Protein AF-A0A9Q0TNT5-F1 (afdb_monomer_lite)

pLDDT: mean 73.21, std 15.78, range [32.88, 92.31]

Structure (mmCIF, N/CA/C/O backbone):
data_AF-A0A9Q0TNT5-F1
#
_entry.id   AF-A0A9Q0TNT5-F1
#
loop_
_atom_site.group_PDB
_atom_site.id
_atom_site.type_symbol
_atom_site.label_atom_id
_atom_site.label_alt_id
_atom_site.label_comp_id
_atom_site.label_asym_id
_atom_site.label_entity_id
_atom_site.label_seq_id
_atom_site.pdbx_PDB_ins_code
_atom_site.Cartn_x
_atom_site.Cartn_y
_atom_site.Cartn_z
_atom_site.occupancy
_atom_site.B_iso_or_equiv
_atom_site.auth_seq_id
_atom_site.auth_comp_id
_atom_site.auth_asym_id
_atom_site.auth_atom_id
_atom_site.pdbx_PDB_model_num
ATOM 1 N N . MET A 1 1 ? -20.136 -10.381 20.948 1.00 47.09 1 MET A N 1
ATOM 2 C CA . MET A 1 1 ? -18.718 -10.757 21.155 1.00 47.09 1 MET A CA 1
ATOM 3 C C . MET A 1 1 ? -18.141 -11.547 19.977 1.00 47.09 1 MET A C 1
ATOM 5 O O . MET A 1 1 ? -17.121 -11.124 19.456 1.00 47.09 1 MET A O 1
ATOM 9 N N . GLU A 1 2 ? -18.784 -12.619 19.488 1.00 51.56 2 GLU A N 1
ATOM 10 C CA . GLU A 1 2 ? -18.280 -13.377 18.315 1.00 51.56 2 GLU A CA 1
ATOM 11 C C . GLU A 1 2 ? -18.284 -12.575 16.996 1.00 51.56 2 GLU A C 1
ATOM 13 O O . GLU A 1 2 ? -17.332 -12.654 16.220 1.00 51.56 2 GLU A O 1
ATOM 18 N N . VAL A 1 3 ? -19.310 -11.747 16.756 1.00 55.59 3 VAL A N 1
ATOM 19 C CA . VAL A 1 3 ? -19.415 -10.913 15.538 1.00 55.59 3 VAL A CA 1
ATOM 20 C C . VAL A 1 3 ? -18.353 -9.798 15.513 1.00 55.59 3 VAL A C 1
ATOM 22 O O . VAL A 1 3 ? -17.745 -9.537 14.479 1.00 55.59 3 VAL A O 1
ATOM 25 N N . GLU A 1 4 ? -18.068 -9.207 16.676 1.00 58.38 4 GLU A N 1
ATOM 26 C CA . GLU A 1 4 ? -17.053 -8.160 16.885 1.00 58.38 4 GLU A CA 1
ATOM 27 C C . GLU A 1 4 ? -15.628 -8.690 16.646 1.00 58.38 4 GLU A C 1
ATOM 29 O O . GLU A 1 4 ? -14.880 -8.132 15.840 1.00 58.38 4 GLU A O 1
ATOM 34 N N . MET A 1 5 ? -15.267 -9.825 17.268 1.00 59.81 5 MET A N 1
ATOM 35 C CA . MET A 1 5 ? -13.952 -10.449 17.060 1.00 59.81 5 MET A CA 1
ATOM 36 C C . MET A 1 5 ? -13.741 -10.873 15.605 1.00 59.81 5 MET A C 1
ATOM 38 O O . MET A 1 5 ? -12.648 -10.694 15.076 1.00 59.81 5 MET A O 1
ATOM 42 N N . THR A 1 6 ? -14.780 -11.370 14.928 1.00 66.12 6 THR A N 1
ATOM 43 C CA . THR A 1 6 ? -14.692 -11.749 13.508 1.00 66.12 6 THR A CA 1
ATOM 44 C C . THR A 1 6 ? -14.349 -10.543 12.626 1.00 66.12 6 THR A C 1
ATOM 46 O O . THR A 1 6 ? -13.507 -10.652 11.733 1.00 66.12 6 THR A O 1
ATOM 49 N N . GLY A 1 7 ? -14.926 -9.369 12.908 1.00 72.00 7 GLY A N 1
ATOM 50 C CA . GLY A 1 7 ? -14.625 -8.129 12.189 1.00 72.00 7 GLY A CA 1
ATOM 51 C C . GLY A 1 7 ? -13.188 -7.639 12.393 1.00 72.00 7 GLY A C 1
ATOM 52 O O . GLY A 1 7 ? -12.518 -7.270 11.426 1.00 72.00 7 GLY A O 1
ATOM 53 N N . VAL A 1 8 ? -12.687 -7.672 13.630 1.00 73.12 8 VAL A N 1
ATOM 54 C CA . VAL A 1 8 ? -11.307 -7.267 13.958 1.00 73.12 8 VAL A CA 1
ATOM 55 C C . VAL A 1 8 ? -10.286 -8.245 13.368 1.00 73.12 8 VAL A C 1
ATOM 57 O O . VAL A 1 8 ? -9.328 -7.816 12.721 1.00 73.12 8 VAL A O 1
ATOM 60 N N . ILE A 1 9 ? -10.520 -9.555 13.502 1.00 78.50 9 ILE A N 1
ATOM 61 C CA . ILE A 1 9 ? -9.654 -10.605 12.941 1.00 78.50 9 ILE A CA 1
ATOM 62 C C . ILE A 1 9 ? -9.598 -10.493 11.415 1.00 78.50 9 ILE A C 1
ATOM 64 O O . ILE A 1 9 ? -8.518 -10.575 10.833 1.00 78.50 9 ILE A O 1
ATOM 68 N N . MET A 1 10 ? -10.732 -10.246 10.755 1.00 79.00 10 MET A N 1
ATOM 69 C CA . MET A 1 10 ? -10.775 -10.091 9.302 1.00 79.00 10 MET A CA 1
ATOM 70 C C . MET A 1 10 ? -10.047 -8.826 8.833 1.00 79.00 10 MET A C 1
ATOM 72 O O . MET A 1 10 ? -9.279 -8.892 7.874 1.00 79.00 10 MET A O 1
ATOM 76 N N . LYS A 1 11 ? -10.207 -7.690 9.527 1.00 76.94 11 LYS A N 1
ATOM 77 C CA . LYS A 1 11 ? -9.434 -6.465 9.252 1.00 76.94 11 LYS A CA 1
ATOM 78 C C . LYS A 1 11 ? -7.930 -6.699 9.401 1.00 76.94 11 LYS A C 1
ATOM 80 O O . LYS A 1 11 ? -7.158 -6.276 8.538 1.00 76.94 11 LYS A O 1
ATOM 85 N N . PHE A 1 12 ? -7.518 -7.384 10.468 1.00 81.12 12 PHE A N 1
ATOM 86 C CA . PHE A 1 12 ? -6.118 -7.719 10.713 1.00 81.12 12 PHE A CA 1
ATOM 87 C C . PHE A 1 12 ? -5.566 -8.629 9.615 1.00 81.12 12 PHE A C 1
ATOM 89 O O . PHE A 1 12 ? -4.519 -8.340 9.039 1.00 81.12 12 PHE A O 1
ATOM 96 N N . PHE A 1 13 ? -6.307 -9.682 9.269 1.00 83.69 13 PHE A N 1
ATOM 97 C CA . PHE A 1 13 ? -5.911 -10.644 8.249 1.00 83.69 13 PHE A CA 1
ATOM 98 C C . PHE A 1 13 ? -5.782 -9.990 6.871 1.00 83.69 13 PHE A C 1
ATOM 100 O O . PHE A 1 13 ? -4.745 -10.122 6.227 1.00 83.69 13 PHE A O 1
ATOM 107 N N . VAL A 1 14 ? -6.785 -9.215 6.443 1.00 82.81 14 VAL A N 1
ATOM 108 C CA . VAL A 1 14 ? -6.755 -8.488 5.164 1.00 82.81 14 VAL A CA 1
ATOM 109 C C . VAL A 1 14 ? -5.588 -7.507 5.124 1.00 82.81 14 VAL A C 1
ATOM 111 O O . VAL A 1 14 ? -4.865 -7.456 4.131 1.00 82.81 14 VAL A O 1
ATOM 114 N N . THR A 1 15 ? -5.357 -6.762 6.205 1.00 81.06 15 THR A N 1
ATOM 115 C CA . THR A 1 15 ? -4.258 -5.791 6.236 1.00 81.06 15 THR A CA 1
ATOM 116 C C . THR A 1 15 ? -2.892 -6.475 6.233 1.00 81.06 15 THR A C 1
ATOM 118 O O . THR A 1 15 ? -2.000 -6.045 5.506 1.00 81.06 15 THR A O 1
ATOM 121 N N . SER A 1 16 ? -2.734 -7.576 6.972 1.00 82.38 16 SER A N 1
ATOM 122 C CA . SER A 1 16 ? -1.519 -8.396 6.959 1.00 82.38 16 SER A CA 1
ATOM 123 C C . SER A 1 16 ? -1.236 -8.954 5.560 1.00 82.38 16 SER A C 1
ATOM 125 O O . SER A 1 16 ? -0.112 -8.854 5.065 1.00 82.38 16 SER A O 1
ATOM 127 N N . MET A 1 17 ? -2.273 -9.446 4.877 1.00 86.62 17 MET A N 1
ATOM 128 C CA . MET A 1 17 ? -2.164 -9.942 3.507 1.00 86.62 17 MET A CA 1
ATOM 129 C C . MET A 1 17 ? -1.749 -8.823 2.543 1.00 86.62 17 MET A C 1
ATOM 131 O O . MET A 1 17 ? -0.828 -9.008 1.752 1.00 86.62 17 MET A O 1
ATOM 135 N N . LEU A 1 18 ? -2.364 -7.639 2.641 1.00 85.00 18 LEU A N 1
ATOM 136 C CA . LEU A 1 18 ? -2.025 -6.474 1.813 1.00 85.00 18 LEU A CA 1
ATOM 137 C C . LEU A 1 18 ? -0.610 -5.950 2.076 1.00 85.00 18 LEU A C 1
ATOM 139 O O . LEU A 1 18 ? 0.068 -5.544 1.136 1.00 85.00 18 LEU A O 1
ATOM 143 N N . MET A 1 19 ? -0.144 -5.991 3.324 1.00 83.75 19 MET A N 1
ATOM 144 C CA . MET A 1 19 ? 1.198 -5.542 3.696 1.00 83.75 19 MET A CA 1
ATOM 145 C C . MET A 1 19 ? 2.297 -6.369 3.025 1.00 83.75 19 MET A C 1
ATOM 147 O O . MET A 1 19 ? 3.351 -5.826 2.705 1.00 83.75 19 MET A O 1
ATOM 151 N N . TRP A 1 20 ? 2.046 -7.655 2.770 1.00 84.50 20 TRP A N 1
ATOM 152 C CA . TRP A 1 20 ? 2.979 -8.515 2.044 1.00 84.50 20 TRP A CA 1
ATOM 153 C C . TRP A 1 20 ? 2.721 -8.540 0.532 1.00 84.50 20 TRP A C 1
ATOM 155 O O . TRP A 1 20 ? 3.661 -8.460 -0.257 1.00 84.50 20 TRP A O 1
ATOM 165 N N . ILE A 1 21 ? 1.456 -8.589 0.109 1.00 87.62 21 ILE A N 1
ATOM 166 C CA . ILE A 1 21 ? 1.091 -8.659 -1.311 1.00 87.62 21 ILE A CA 1
ATOM 167 C C . ILE A 1 21 ? 1.430 -7.360 -2.040 1.00 87.62 21 ILE A C 1
ATOM 169 O O . ILE A 1 21 ? 1.951 -7.431 -3.147 1.00 87.62 21 ILE A O 1
ATOM 173 N N . ALA A 1 22 ? 1.166 -6.183 -1.465 1.00 86.88 22 ALA A N 1
ATOM 174 C CA . ALA A 1 22 ? 1.349 -4.921 -2.184 1.00 86.88 22 ALA A CA 1
ATOM 175 C C . ALA A 1 22 ? 2.817 -4.661 -2.589 1.00 86.88 22 ALA A C 1
ATOM 177 O O . ALA A 1 22 ? 3.055 -4.393 -3.768 1.00 86.88 22 ALA A O 1
ATOM 178 N N . PRO A 1 23 ? 3.826 -4.818 -1.707 1.00 86.12 23 PRO A N 1
ATOM 179 C CA . PRO A 1 23 ? 5.229 -4.659 -2.096 1.00 86.12 23 PRO A CA 1
ATOM 180 C C . PRO A 1 23 ? 5.682 -5.718 -3.104 1.00 86.12 23 PRO A C 1
ATOM 182 O O . PRO A 1 23 ? 6.377 -5.392 -4.063 1.00 86.12 23 PRO A O 1
ATOM 185 N N . VAL A 1 24 ? 5.258 -6.976 -2.925 1.00 87.88 24 VAL A N 1
ATOM 186 C CA . VAL A 1 24 ? 5.594 -8.077 -3.843 1.00 87.88 24 VAL A CA 1
ATOM 187 C C . VAL A 1 24 ? 4.978 -7.843 -5.222 1.00 87.88 24 VAL A C 1
ATOM 189 O O . VAL A 1 24 ? 5.659 -8.012 -6.230 1.00 87.88 24 VAL A O 1
ATOM 192 N N . ALA A 1 25 ? 3.723 -7.397 -5.283 1.00 89.12 25 ALA A N 1
ATOM 193 C CA . ALA A 1 25 ? 3.032 -7.074 -6.524 1.00 89.12 25 ALA A CA 1
ATOM 194 C C . ALA A 1 25 ? 3.683 -5.889 -7.248 1.00 89.12 25 ALA A C 1
ATOM 196 O O . ALA A 1 25 ? 3.830 -5.937 -8.466 1.00 89.12 25 ALA A O 1
ATOM 197 N N . ILE A 1 26 ? 4.122 -4.858 -6.517 1.00 88.12 26 ILE A N 1
ATOM 198 C CA . ILE A 1 26 ? 4.871 -3.730 -7.089 1.00 88.12 26 ILE A CA 1
ATOM 199 C C . ILE A 1 26 ? 6.179 -4.225 -7.703 1.00 88.12 26 ILE A C 1
ATOM 201 O O . ILE A 1 26 ? 6.449 -3.947 -8.870 1.00 88.12 26 ILE A O 1
ATOM 205 N N . LEU A 1 27 ? 6.970 -5.000 -6.961 1.00 87.12 27 LEU A N 1
ATOM 206 C CA . LEU A 1 27 ? 8.221 -5.555 -7.483 1.00 87.12 27 LEU A CA 1
ATOM 207 C C . LEU A 1 27 ? 7.977 -6.443 -8.707 1.00 87.12 27 LEU A C 1
ATOM 209 O O . LEU A 1 27 ? 8.697 -6.329 -9.696 1.00 87.12 27 LEU A O 1
ATOM 213 N N . TYR A 1 28 ? 6.939 -7.277 -8.671 1.00 88.00 28 TYR A N 1
ATOM 214 C CA . TYR A 1 28 ? 6.552 -8.127 -9.792 1.00 88.00 28 TYR A CA 1
ATOM 215 C C . TYR A 1 28 ? 6.154 -7.307 -11.025 1.00 88.00 28 TYR A C 1
ATOM 217 O O . TYR A 1 28 ? 6.611 -7.600 -12.126 1.00 88.00 28 TYR A O 1
ATOM 225 N N . ALA A 1 29 ? 5.359 -6.250 -10.844 1.00 86.62 29 ALA A N 1
ATOM 226 C CA . ALA A 1 29 ? 4.911 -5.388 -11.932 1.00 86.62 29 ALA A CA 1
ATOM 227 C C . ALA A 1 29 ? 6.064 -4.648 -12.616 1.00 86.62 29 ALA A C 1
ATOM 229 O O . ALA A 1 29 ? 6.078 -4.544 -13.841 1.00 86.62 29 ALA A O 1
ATOM 230 N N . PHE A 1 30 ? 7.041 -4.178 -11.841 1.00 86.81 30 PHE A N 1
ATOM 231 C CA . PHE A 1 30 ? 8.253 -3.573 -12.387 1.00 86.81 30 PHE A CA 1
ATOM 232 C C . PHE A 1 30 ? 9.170 -4.610 -13.055 1.00 86.81 30 PHE A C 1
ATOM 234 O O . PHE A 1 30 ? 9.747 -4.311 -14.091 1.00 86.81 30 PHE A O 1
ATOM 241 N N . ASN A 1 31 ? 9.285 -5.827 -12.512 1.00 86.12 31 ASN A N 1
ATOM 242 C CA . ASN A 1 31 ? 10.153 -6.873 -13.071 1.00 86.12 31 ASN A CA 1
ATOM 243 C C . ASN A 1 31 ? 9.594 -7.524 -14.351 1.00 86.12 31 ASN A C 1
ATOM 245 O O . ASN A 1 31 ? 10.350 -8.042 -15.163 1.00 86.12 31 ASN A O 1
ATOM 249 N N . HIS A 1 32 ? 8.271 -7.515 -14.528 1.00 86.44 32 HIS A N 1
ATOM 250 C CA . HIS A 1 32 ? 7.594 -8.029 -15.724 1.00 86.44 32 HIS A CA 1
ATOM 251 C C . HIS A 1 32 ? 7.158 -6.929 -16.695 1.00 86.44 32 HIS A C 1
ATOM 253 O O . HIS A 1 32 ? 6.336 -7.194 -17.572 1.00 86.44 32 HIS A O 1
ATOM 259 N N . ASP A 1 33 ? 7.677 -5.706 -16.542 1.00 84.06 33 ASP A N 1
ATOM 260 C CA . ASP A 1 33 ? 7.417 -4.606 -17.473 1.00 84.06 33 ASP A CA 1
ATOM 261 C C . ASP A 1 33 ? 5.917 -4.294 -17.662 1.00 84.06 33 ASP A C 1
ATOM 263 O O . ASP A 1 33 ? 5.480 -3.789 -18.698 1.00 84.06 33 ASP A O 1
ATOM 267 N N . LEU A 1 34 ? 5.104 -4.570 -16.634 1.00 82.75 34 LEU A N 1
ATOM 268 C CA . LEU A 1 34 ? 3.644 -4.411 -16.672 1.00 82.75 34 LEU A CA 1
ATOM 269 C C . LEU A 1 34 ? 3.210 -2.941 -16.621 1.00 82.75 34 LEU A C 1
ATOM 271 O O . LEU A 1 34 ? 2.046 -2.629 -16.873 1.00 82.75 34 LEU A O 1
ATOM 275 N N . ILE A 1 35 ? 4.130 -2.039 -16.273 1.00 80.94 35 ILE A N 1
ATOM 276 C CA . ILE A 1 35 ? 3.888 -0.601 -16.212 1.00 80.94 35 ILE A CA 1
ATOM 277 C C . ILE A 1 35 ? 4.372 0.019 -17.533 1.00 80.94 35 ILE A C 1
ATOM 279 O O . ILE A 1 35 ? 5.579 0.166 -17.747 1.00 80.94 35 ILE A O 1
ATOM 283 N N . PRO A 1 36 ? 3.464 0.405 -18.444 1.00 76.06 36 PRO A N 1
ATOM 284 C CA . PRO A 1 36 ? 3.864 1.042 -19.689 1.00 76.06 36 PRO A CA 1
ATOM 285 C C . PRO A 1 36 ? 4.555 2.381 -19.392 1.00 76.06 36 PRO A C 1
ATOM 287 O O . PRO A 1 36 ? 4.027 3.214 -18.658 1.00 76.06 36 PRO A O 1
ATOM 290 N N . GLY A 1 37 ? 5.749 2.588 -19.956 1.00 74.50 37 GLY A N 1
ATOM 291 C CA . GLY A 1 37 ? 6.511 3.839 -19.838 1.00 74.50 37 GLY A CA 1
ATOM 292 C C . GLY A 1 37 ? 7.699 3.810 -18.870 1.00 74.50 37 GLY A C 1
ATOM 293 O O . GLY A 1 37 ? 8.564 4.675 -18.982 1.00 74.50 37 GLY A O 1
ATOM 294 N N . VAL A 1 38 ? 7.815 2.812 -17.983 1.00 78.31 38 VAL A N 1
ATOM 295 C CA . VAL A 1 38 ? 9.023 2.638 -17.137 1.00 78.31 38 VAL A CA 1
ATOM 296 C C . VAL A 1 38 ? 10.050 1.677 -17.745 1.00 78.31 38 VAL A C 1
ATOM 298 O O . VAL A 1 38 ? 11.212 1.701 -17.357 1.00 78.31 38 VAL A O 1
ATOM 301 N N . THR A 1 39 ? 9.649 0.905 -18.756 1.00 74.00 39 THR A N 1
ATOM 302 C CA . THR A 1 39 ? 10.483 -0.021 -19.548 1.00 74.00 39 THR A CA 1
ATOM 303 C C . THR A 1 39 ? 11.635 0.643 -20.295 1.00 74.00 39 THR A C 1
ATOM 305 O O . THR A 1 39 ? 12.602 -0.014 -20.661 1.00 74.00 39 THR A O 1
ATOM 308 N N . GLN A 1 40 ? 11.539 1.948 -20.549 1.00 79.62 40 GLN A N 1
ATOM 309 C CA . GLN A 1 40 ? 12.587 2.716 -21.229 1.00 79.62 40 GLN A CA 1
ATOM 310 C C . GLN A 1 40 ? 13.710 3.155 -20.278 1.00 79.62 40 GLN A C 1
ATOM 312 O O . GLN A 1 40 ? 14.715 3.712 -20.721 1.00 79.62 40 GLN A O 1
ATOM 317 N N . LEU A 1 41 ? 13.543 2.939 -18.969 1.00 78.56 41 LEU A N 1
ATOM 318 C CA . LEU A 1 41 ? 14.539 3.289 -17.966 1.00 78.56 41 LEU A CA 1
ATOM 319 C C . LEU A 1 41 ? 15.661 2.251 -17.927 1.00 78.56 41 LEU A C 1
ATOM 321 O O . LEU A 1 41 ? 15.463 1.071 -18.201 1.00 78.56 41 LEU A O 1
ATOM 325 N N . SER A 1 42 ? 16.857 2.687 -17.523 1.00 84.19 42 SER A N 1
ATOM 326 C CA . SER A 1 42 ? 17.949 1.746 -17.274 1.00 84.19 42 SER A CA 1
ATOM 327 C C . SER A 1 42 ? 17.567 0.759 -16.151 1.00 84.19 42 SER A C 1
ATOM 329 O O . SER A 1 42 ? 16.895 1.168 -15.195 1.00 84.19 42 SER A O 1
ATOM 331 N N . PRO A 1 43 ? 18.036 -0.504 -16.185 1.00 83.31 43 PRO A N 1
ATOM 332 C CA . PRO A 1 43 ? 17.718 -1.508 -15.160 1.00 83.31 43 PRO A CA 1
ATOM 333 C C . PRO A 1 43 ? 18.037 -1.054 -13.725 1.00 83.31 43 PRO A C 1
ATOM 335 O O . PRO A 1 43 ? 17.328 -1.376 -12.769 1.00 83.31 43 PRO A O 1
ATOM 338 N N . HIS A 1 44 ? 19.089 -0.247 -13.574 1.00 86.94 44 HIS A N 1
ATOM 339 C CA . HIS A 1 44 ? 19.486 0.321 -12.290 1.00 86.94 44 HIS A CA 1
ATOM 340 C C . HIS A 1 44 ? 18.480 1.369 -11.788 1.00 86.94 44 HIS A C 1
ATOM 342 O O . HIS A 1 44 ? 18.131 1.386 -10.608 1.00 86.94 44 HIS A O 1
ATOM 348 N N . SER A 1 45 ? 17.991 2.244 -12.671 1.00 86.75 45 SER A N 1
ATOM 349 C CA . SER A 1 45 ? 16.960 3.235 -12.333 1.00 86.75 45 SER A CA 1
ATOM 350 C C . SER A 1 45 ? 15.631 2.563 -11.987 1.00 86.75 45 SER A C 1
ATOM 352 O O . SER A 1 45 ? 14.952 2.993 -11.059 1.00 86.75 45 SER A O 1
ATOM 354 N N . LEU A 1 46 ? 15.292 1.487 -12.696 1.00 86.62 46 LEU A N 1
ATOM 355 C CA . LEU A 1 46 ? 14.060 0.724 -12.511 1.00 86.62 46 LEU A CA 1
ATOM 356 C C . LEU A 1 46 ? 14.035 0.023 -11.143 1.00 86.62 46 LEU A C 1
ATOM 358 O O . LEU A 1 46 ? 13.030 0.082 -10.442 1.00 86.62 46 LEU A O 1
ATOM 362 N N . THR A 1 47 ? 15.169 -0.535 -10.713 1.00 87.75 47 THR A N 1
ATOM 363 C CA . THR A 1 47 ? 15.328 -1.143 -9.379 1.00 87.75 47 THR A CA 1
ATOM 364 C C . THR A 1 47 ? 15.229 -0.111 -8.252 1.00 87.75 47 THR A C 1
ATOM 366 O O . THR A 1 47 ? 14.568 -0.346 -7.241 1.00 87.75 47 THR A O 1
ATOM 369 N N . LEU A 1 48 ? 15.863 1.056 -8.418 1.00 90.12 48 LEU A N 1
ATOM 370 C CA . LEU A 1 48 ? 15.762 2.143 -7.439 1.00 90.12 48 LEU A CA 1
ATOM 371 C C . LEU A 1 48 ? 14.327 2.669 -7.331 1.00 90.12 48 LEU A C 1
ATOM 373 O O . LEU A 1 48 ? 13.825 2.879 -6.227 1.00 90.12 48 LEU A O 1
ATOM 377 N N . LEU A 1 49 ? 13.661 2.853 -8.471 1.00 89.44 49 LEU A N 1
ATOM 378 C CA . LEU A 1 49 ? 12.286 3.331 -8.528 1.00 89.44 49 LEU A CA 1
ATOM 379 C C . LEU A 1 49 ? 11.310 2.316 -7.927 1.00 89.44 49 LEU A C 1
ATOM 381 O O . LEU A 1 49 ? 10.481 2.697 -7.105 1.00 89.44 49 LEU A O 1
ATOM 385 N N . SER A 1 50 ? 11.423 1.034 -8.282 1.00 89.00 50 SER A N 1
ATOM 386 C CA . SER A 1 50 ? 10.546 -0.011 -7.748 1.00 89.00 50 SER A CA 1
ATOM 387 C C . SER A 1 50 ? 10.727 -0.179 -6.238 1.00 89.00 50 SER A C 1
ATOM 389 O O . SER A 1 50 ? 9.734 -0.257 -5.516 1.00 89.00 50 SER A O 1
ATOM 391 N N . GLY A 1 51 ? 11.966 -0.127 -5.736 1.00 89.31 51 GLY A N 1
ATOM 392 C CA . GLY A 1 51 ? 12.254 -0.120 -4.302 1.00 89.31 51 GLY A CA 1
ATOM 393 C C . GLY A 1 51 ? 11.650 1.090 -3.587 1.00 89.31 51 GLY A C 1
ATOM 394 O O . GLY A 1 51 ? 10.993 0.936 -2.558 1.00 89.31 51 GLY A O 1
ATOM 395 N N . PHE A 1 52 ? 11.798 2.290 -4.152 1.00 91.62 52 PHE A N 1
ATOM 396 C CA . PHE A 1 52 ? 11.217 3.513 -3.592 1.00 91.62 52 PHE A CA 1
ATOM 397 C C . PHE A 1 52 ? 9.683 3.454 -3.535 1.00 91.62 52 PHE A C 1
ATOM 399 O O . PHE A 1 52 ? 9.084 3.735 -2.494 1.00 91.62 52 PHE A O 1
ATOM 406 N N . VAL A 1 53 ? 9.042 3.019 -4.622 1.00 91.31 53 VAL A N 1
ATOM 407 C CA . VAL A 1 53 ? 7.583 2.847 -4.695 1.00 91.31 53 VAL A CA 1
ATOM 408 C C . VAL A 1 53 ? 7.106 1.764 -3.722 1.00 91.31 53 VAL A C 1
ATOM 410 O O . VAL A 1 53 ? 6.097 1.960 -3.045 1.00 91.31 53 VAL A O 1
ATOM 413 N N . ALA A 1 54 ? 7.843 0.658 -3.581 1.00 90.50 54 ALA A N 1
ATOM 414 C CA . ALA A 1 54 ? 7.525 -0.396 -2.620 1.00 90.50 54 ALA A CA 1
ATOM 415 C C . ALA A 1 54 ? 7.576 0.116 -1.170 1.00 90.50 54 ALA A C 1
ATOM 417 O O . ALA A 1 54 ? 6.653 -0.150 -0.397 1.00 90.50 54 ALA A O 1
ATOM 418 N N . VAL A 1 55 ? 8.590 0.910 -0.804 1.00 90.25 55 VAL A N 1
ATOM 419 C CA . VAL A 1 55 ? 8.684 1.526 0.533 1.00 90.25 55 VAL A CA 1
ATOM 420 C C . VAL A 1 55 ? 7.513 2.480 0.785 1.00 90.25 55 VAL A C 1
ATOM 422 O O . VAL A 1 55 ? 6.889 2.410 1.847 1.00 90.25 55 VAL A O 1
ATOM 425 N N . ILE A 1 56 ? 7.163 3.337 -0.180 1.00 92.31 56 ILE A N 1
ATOM 426 C CA . ILE A 1 56 ? 5.993 4.226 -0.069 1.00 92.31 56 ILE A CA 1
ATOM 427 C C . ILE A 1 56 ? 4.710 3.409 0.115 1.00 92.31 56 ILE A C 1
ATOM 429 O O . ILE A 1 56 ? 3.901 3.724 0.988 1.00 92.31 56 ILE A O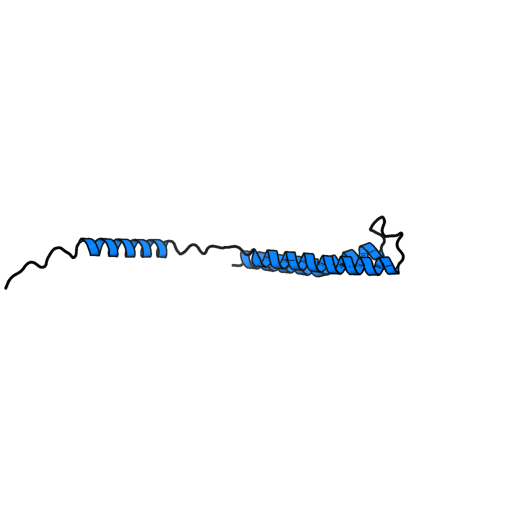 1
ATOM 433 N N . SER A 1 57 ? 4.540 2.331 -0.653 1.00 90.06 57 SER A N 1
ATOM 434 C CA . SER A 1 57 ? 3.370 1.458 -0.554 1.00 90.06 57 SER A CA 1
ATOM 435 C C . SER A 1 57 ? 3.212 0.856 0.839 1.00 90.06 57 SER A C 1
ATOM 437 O O . SER A 1 57 ? 2.107 0.864 1.377 1.00 90.06 57 SER A O 1
ATOM 439 N N . VAL A 1 58 ? 4.295 0.361 1.447 1.00 87.62 58 VAL A N 1
ATOM 440 C CA . VAL A 1 58 ? 4.252 -0.164 2.822 1.00 87.62 58 VAL A CA 1
ATOM 441 C C . VAL A 1 58 ? 3.817 0.926 3.803 1.00 87.62 58 VAL A C 1
ATOM 443 O O . VAL A 1 58 ? 2.956 0.680 4.644 1.00 87.62 58 VAL A O 1
ATOM 446 N N . ASN A 1 59 ? 4.351 2.144 3.669 1.00 90.25 59 ASN A N 1
ATOM 447 C CA . ASN A 1 59 ? 3.990 3.263 4.544 1.00 90.25 59 ASN A CA 1
ATOM 448 C C . ASN A 1 59 ? 2.504 3.639 4.432 1.00 90.25 59 ASN A C 1
ATOM 450 O O . ASN A 1 59 ? 1.866 3.898 5.451 1.00 90.25 59 ASN A O 1
ATOM 454 N N . ILE A 1 60 ? 1.929 3.610 3.225 1.00 88.75 60 ILE A N 1
ATOM 455 C CA . ILE A 1 60 ? 0.492 3.849 3.019 1.00 88.75 60 ILE A CA 1
ATOM 456 C C . ILE A 1 60 ? -0.346 2.752 3.688 1.00 88.75 60 ILE A C 1
ATOM 458 O O . ILE A 1 60 ? -1.309 3.067 4.387 1.00 88.75 60 ILE A O 1
ATOM 462 N N . VAL A 1 61 ? 0.023 1.476 3.519 1.00 85.25 61 VAL A N 1
ATOM 463 C CA . VAL A 1 61 ? -0.692 0.346 4.143 1.00 85.25 61 VAL A CA 1
ATOM 464 C C . VAL A 1 61 ? -0.640 0.440 5.670 1.00 85.25 61 VAL A C 1
ATOM 466 O O . VAL A 1 61 ? -1.667 0.269 6.325 1.00 85.25 61 VAL A O 1
ATOM 469 N N . ILE A 1 62 ? 0.519 0.781 6.241 1.00 86.31 62 ILE A N 1
ATOM 470 C CA . ILE A 1 62 ? 0.677 0.996 7.687 1.00 86.31 62 ILE A CA 1
ATOM 471 C C . ILE A 1 62 ? -0.179 2.178 8.160 1.00 86.31 62 ILE A C 1
ATOM 473 O O . ILE A 1 62 ? -0.894 2.053 9.152 1.00 86.31 62 ILE A O 1
ATOM 477 N N . ALA A 1 63 ? -0.150 3.314 7.459 1.00 86.38 63 ALA A N 1
ATOM 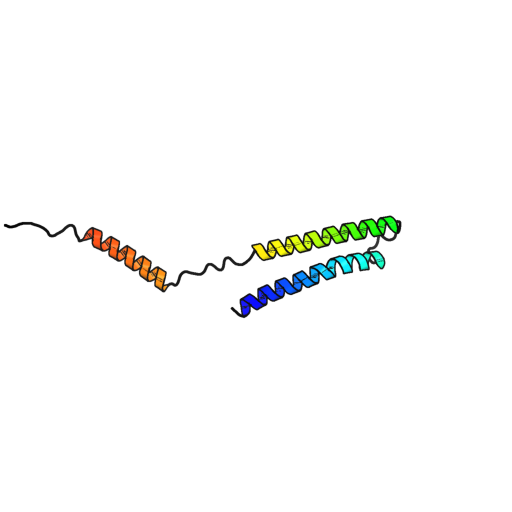478 C CA . ALA A 1 63 ? -0.961 4.478 7.814 1.00 86.38 63 ALA A CA 1
ATOM 479 C C . ALA A 1 63 ? -2.463 4.153 7.786 1.00 86.38 63 ALA A C 1
ATOM 481 O O . ALA A 1 63 ? -3.199 4.533 8.697 1.00 86.38 63 ALA A O 1
ATOM 482 N N . PHE A 1 64 ? -2.910 3.402 6.778 1.00 84.00 64 PHE A N 1
ATOM 483 C CA . PHE A 1 64 ? -4.288 2.933 6.679 1.00 84.00 64 PHE A CA 1
ATOM 484 C C . PHE A 1 64 ? -4.653 1.970 7.815 1.00 84.00 64 PHE A C 1
ATOM 486 O O . PHE A 1 64 ? -5.717 2.117 8.415 1.00 84.00 64 PHE A O 1
ATOM 493 N N . TYR A 1 65 ? -3.761 1.040 8.162 1.00 83.75 65 TYR A N 1
ATOM 494 C CA . TYR A 1 65 ? -3.945 0.136 9.297 1.00 83.75 65 TYR A CA 1
ATOM 495 C C . TYR A 1 65 ? -4.109 0.901 10.612 1.00 83.75 65 TYR A C 1
ATOM 497 O O . TYR A 1 65 ? -5.066 0.671 11.347 1.00 83.75 65 TYR A O 1
ATOM 505 N N . ILE A 1 66 ? -3.213 1.854 10.880 1.00 84.31 66 ILE A N 1
ATOM 506 C CA . ILE A 1 66 ? -3.257 2.694 12.081 1.00 84.31 66 ILE A CA 1
ATOM 507 C C . ILE A 1 66 ? -4.548 3.515 12.104 1.00 84.31 66 ILE A C 1
ATOM 509 O O . ILE A 1 66 ? -5.223 3.567 13.127 1.00 84.31 66 ILE A O 1
ATOM 513 N N . TYR A 1 67 ? -4.941 4.108 10.975 1.00 84.12 67 TYR A N 1
ATOM 514 C CA . TYR A 1 67 ? -6.210 4.825 10.868 1.00 84.12 67 TYR A CA 1
ATOM 515 C C . TYR A 1 67 ? -7.405 3.916 11.182 1.00 84.12 67 TYR A C 1
ATOM 517 O O . TYR A 1 67 ? -8.288 4.302 11.945 1.00 84.12 67 TYR A O 1
ATOM 525 N N . MET A 1 68 ? -7.432 2.701 10.631 1.00 77.12 68 MET A N 1
ATOM 526 C CA . MET A 1 68 ? -8.489 1.728 10.905 1.00 77.12 68 MET A CA 1
ATOM 527 C C . MET A 1 68 ? -8.505 1.244 12.356 1.00 77.12 68 MET A C 1
ATOM 529 O O . MET A 1 68 ? -9.593 0.973 12.862 1.00 77.12 68 MET A O 1
ATOM 533 N N . ALA A 1 69 ? -7.340 1.141 13.000 1.00 74.19 69 ALA A N 1
ATOM 534 C CA . ALA A 1 69 ? -7.211 0.771 14.406 1.00 74.19 69 ALA A CA 1
ATOM 535 C C . ALA A 1 69 ? -7.703 1.894 15.332 1.00 74.19 69 ALA A C 1
ATOM 537 O O . ALA A 1 69 ? -8.432 1.638 16.280 1.00 74.19 69 ALA A O 1
ATOM 538 N N . ILE A 1 70 ? -7.372 3.152 15.028 1.00 78.50 70 ILE A N 1
ATOM 539 C CA . ILE A 1 70 ? -7.837 4.311 15.810 1.00 78.50 70 ILE A CA 1
ATOM 540 C C . ILE A 1 70 ? -9.340 4.553 15.603 1.00 78.50 70 ILE A C 1
ATOM 542 O O . ILE A 1 70 ? -10.019 5.078 16.480 1.00 78.50 70 ILE A O 1
ATOM 546 N N . LYS A 1 71 ? -9.879 4.161 14.446 1.00 68.94 71 LYS A N 1
ATOM 547 C CA . LYS A 1 71 ? -11.296 4.309 14.095 1.00 68.94 71 LYS A CA 1
ATOM 548 C C . LYS A 1 71 ? -12.181 3.185 14.660 1.00 68.94 71 LYS A C 1
ATOM 550 O O . LYS A 1 71 ? -13.255 2.926 14.114 1.00 68.94 71 LYS A O 1
ATOM 555 N N . GLU A 1 72 ? -11.753 2.500 15.721 1.00 60.69 72 GLU A N 1
ATOM 556 C CA . GLU A 1 72 ? -12.630 1.581 16.450 1.00 60.69 72 GLU A CA 1
ATOM 557 C C . GLU A 1 72 ? -13.870 2.299 17.001 1.00 60.69 72 GLU A C 1
ATOM 559 O O . GLU A 1 72 ? -13.824 3.501 17.292 1.00 60.69 72 GLU A O 1
ATOM 564 N N . PRO A 1 73 ? -15.017 1.589 17.025 1.00 61.09 73 PRO A N 1
ATOM 565 C CA . PRO A 1 73 ? -16.310 2.196 17.235 1.00 61.09 73 PRO A CA 1
ATOM 566 C C . PRO A 1 73 ? -16.307 2.806 18.627 1.00 61.09 73 PRO A C 1
ATOM 568 O O . PRO A 1 73 ? -15.980 2.152 19.614 1.00 61.09 73 PRO A O 1
ATOM 571 N N . SER A 1 74 ? -1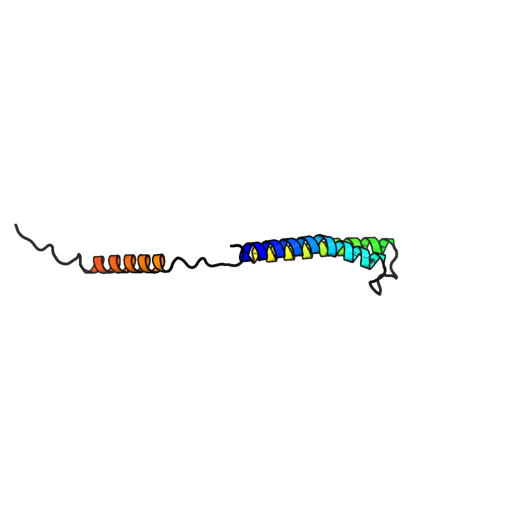6.726 4.066 18.713 1.00 52.91 74 SER A N 1
ATOM 572 C CA . SER A 1 74 ? -17.352 4.559 19.930 1.00 52.91 74 SER A CA 1
ATOM 573 C C . SER A 1 74 ? -18.648 3.761 20.087 1.00 52.91 74 SER A C 1
ATOM 575 O O . SER A 1 74 ? -19.734 4.272 19.827 1.00 52.91 74 SER A O 1
ATOM 577 N N . ASP A 1 75 ? -18.524 2.477 20.430 1.00 56.22 75 ASP A N 1
ATOM 578 C CA . ASP A 1 75 ? -19.586 1.698 21.024 1.00 56.22 75 ASP A CA 1
ATOM 579 C C . ASP A 1 75 ? -19.758 2.360 22.380 1.00 56.22 75 ASP A C 1
ATOM 581 O O . ASP A 1 75 ? -19.068 2.088 23.366 1.00 56.22 75 ASP A O 1
ATOM 585 N N . LYS A 1 76 ? -20.552 3.432 22.354 1.00 57.38 76 LYS A N 1
ATOM 586 C CA . LYS A 1 76 ? -21.065 4.059 23.549 1.00 57.38 76 LYS A CA 1
ATOM 587 C C . LYS A 1 76 ? -21.799 2.926 24.226 1.00 57.3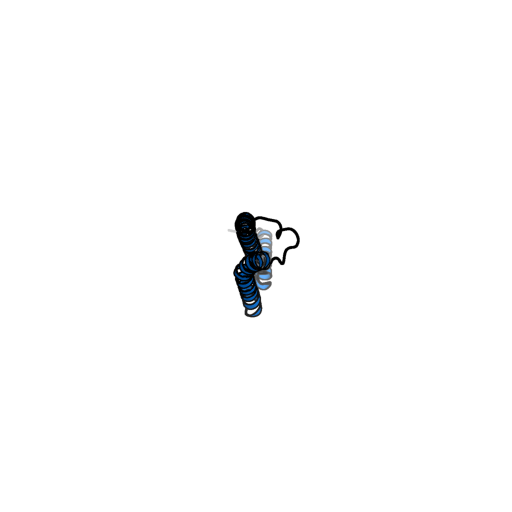8 76 LYS A C 1
ATOM 589 O O . LYS A 1 76 ? -22.904 2.598 23.816 1.00 57.38 76 LYS A O 1
ATOM 594 N N . HIS A 1 77 ? -21.148 2.312 25.204 1.00 50.47 77 HIS A N 1
ATOM 595 C CA . HIS A 1 77 ? -21.809 1.471 26.172 1.00 50.47 77 HIS A CA 1
ATOM 596 C C . HIS A 1 77 ? -22.949 2.328 26.717 1.00 50.47 77 HIS A C 1
ATOM 598 O O . HIS A 1 77 ? -22.706 3.258 27.490 1.00 50.47 77 HIS A O 1
ATOM 604 N N . GLU A 1 78 ? -24.158 2.136 26.185 1.00 62.16 78 GLU A N 1
ATOM 605 C CA . GLU A 1 78 ? -25.329 2.820 26.696 1.00 62.16 78 GLU A CA 1
ATOM 606 C C . GLU A 1 78 ? -25.419 2.374 28.154 1.00 62.16 78 GLU A C 1
ATOM 608 O O . GLU A 1 78 ? -25.498 1.169 28.410 1.00 62.16 78 GLU A O 1
ATOM 613 N N . PRO A 1 79 ? -25.280 3.300 29.120 1.00 60.62 79 PRO A N 1
ATOM 614 C CA . PRO A 1 79 ? -25.370 2.925 30.516 1.00 60.62 79 PRO A CA 1
ATOM 615 C C . PRO A 1 79 ? -26.737 2.283 30.715 1.00 60.62 79 PRO A C 1
ATOM 617 O O . PRO A 1 79 ? -27.732 2.814 30.217 1.00 60.62 79 PRO A O 1
ATOM 620 N N . ASP A 1 80 ? -26.751 1.133 31.394 1.00 72.50 80 ASP A N 1
ATOM 621 C CA . ASP A 1 80 ? -27.948 0.323 31.614 1.00 72.50 80 ASP A CA 1
ATOM 622 C C . ASP A 1 80 ? -29.155 1.239 31.894 1.00 72.50 80 ASP A C 1
ATOM 624 O O . ASP A 1 80 ? -29.090 2.075 32.809 1.00 72.50 80 ASP A O 1
ATOM 628 N N . PRO A 1 81 ? -30.248 1.142 31.120 1.00 69.88 81 PRO A N 1
ATOM 629 C CA . PRO A 1 81 ? -31.438 1.951 31.355 1.00 69.88 81 PRO A CA 1
ATOM 630 C C . PRO A 1 81 ? -31.965 1.810 32.793 1.00 69.88 81 PRO A C 1
ATOM 632 O O . PRO A 1 81 ? -32.581 2.754 33.299 1.00 69.88 81 PRO A O 1
ATOM 635 N N . ALA A 1 82 ? -31.666 0.701 33.485 1.00 71.25 82 ALA A N 1
ATOM 636 C CA . ALA A 1 82 ? -31.928 0.550 34.914 1.00 71.25 82 ALA A CA 1
ATOM 637 C C . ALA A 1 82 ? -31.088 1.509 35.784 1.00 71.25 82 ALA A C 1
ATOM 639 O O . ALA A 1 82 ? -31.651 2.170 36.657 1.00 71.25 82 ALA A O 1
ATOM 640 N N . PHE A 1 83 ? -29.787 1.678 35.505 1.00 68.56 83 PHE A N 1
ATOM 641 C CA . PHE A 1 83 ? -28.921 2.636 36.210 1.00 68.56 83 PHE A CA 1
ATOM 642 C C . PHE A 1 83 ? -29.337 4.090 35.951 1.00 68.56 83 PHE A C 1
ATOM 644 O O . PHE A 1 83 ? -29.293 4.913 36.867 1.00 68.56 83 PHE A O 1
ATOM 651 N N . LEU A 1 84 ? -29.785 4.426 34.735 1.00 71.56 84 LEU A N 1
ATOM 652 C CA . LEU A 1 84 ? -30.312 5.766 34.440 1.00 71.56 84 LEU A CA 1
ATOM 653 C C . LEU A 1 84 ? -31.626 6.042 35.179 1.00 71.56 84 LEU A C 1
ATOM 655 O O . LEU A 1 84 ? -31.817 7.143 35.704 1.00 71.56 84 LEU A O 1
ATOM 659 N N . ALA A 1 85 ? -32.524 5.056 35.234 1.00 73.06 85 ALA A N 1
ATOM 660 C CA . ALA A 1 85 ? -33.781 5.173 35.963 1.00 73.06 85 ALA A CA 1
ATOM 661 C C . ALA A 1 85 ? -33.542 5.310 37.473 1.00 73.06 85 ALA A C 1
ATOM 663 O O . ALA A 1 85 ? -34.141 6.180 38.107 1.00 73.06 85 ALA A O 1
ATOM 664 N N . GLU A 1 86 ? -32.623 4.522 38.031 1.00 73.12 86 GLU A N 1
ATOM 665 C CA . GLU A 1 86 ? -32.265 4.561 39.448 1.00 73.12 86 GLU A CA 1
ATOM 666 C C . GLU A 1 86 ? -31.547 5.864 39.823 1.00 73.12 86 GLU A C 1
ATOM 668 O O . GLU A 1 86 ? -31.917 6.509 40.805 1.00 73.12 86 GLU A O 1
ATOM 673 N N . ALA A 1 87 ? -30.591 6.332 39.015 1.00 74.12 87 ALA A N 1
ATOM 674 C CA . ALA A 1 87 ? -29.907 7.602 39.255 1.00 74.12 87 ALA A CA 1
ATOM 675 C C . ALA A 1 87 ? -30.872 8.797 39.157 1.00 74.12 87 ALA A C 1
ATOM 677 O O . ALA A 1 87 ? -30.843 9.703 39.996 1.00 74.12 87 ALA A O 1
ATOM 678 N N . LYS A 1 88 ? -31.785 8.786 38.176 1.00 73.81 88 LYS A N 1
ATOM 679 C CA . LYS A 1 88 ? -32.817 9.824 38.024 1.00 73.81 88 LYS A CA 1
ATOM 680 C C . LYS A 1 88 ? -33.842 9.785 39.160 1.00 73.81 88 LYS A C 1
ATOM 682 O O . LYS A 1 88 ? -34.280 10.847 39.612 1.00 73.81 88 LYS A O 1
ATOM 687 N N . ALA A 1 89 ? -34.206 8.597 39.643 1.00 71.50 89 ALA A N 1
ATOM 688 C CA . ALA A 1 89 ? -35.066 8.431 40.812 1.00 71.50 89 ALA A CA 1
ATOM 689 C C . ALA A 1 89 ? -34.367 8.911 42.093 1.00 71.50 89 ALA A C 1
ATOM 691 O O . ALA A 1 89 ? -34.962 9.672 42.850 1.00 71.50 89 ALA A O 1
ATOM 692 N N . SER A 1 90 ? -33.089 8.575 42.284 1.00 69.12 90 SER A N 1
ATOM 693 C CA . SER A 1 90 ? -32.271 9.009 43.423 1.00 69.12 90 SER A CA 1
ATOM 694 C C . SER A 1 90 ? -32.131 10.537 43.488 1.00 69.12 90 SER A C 1
ATOM 696 O O . SER A 1 90 ? -32.379 11.144 44.532 1.00 69.12 90 SER A O 1
ATOM 698 N N . VAL A 1 91 ? -31.862 11.195 42.353 1.00 71.44 91 VAL A N 1
ATOM 699 C CA . VAL A 1 91 ? -31.822 12.669 42.265 1.00 71.44 91 VAL A CA 1
ATOM 700 C C . VAL A 1 91 ? -33.190 13.291 42.555 1.00 71.44 91 VAL A C 1
ATOM 702 O O . VAL A 1 91 ? -33.272 14.275 43.289 1.00 71.44 91 VAL A O 1
ATOM 705 N N . SER A 1 92 ? -34.274 12.712 42.032 1.00 69.12 92 SER A N 1
ATOM 706 C CA . SER A 1 92 ? -35.635 13.230 42.253 1.00 69.12 92 SER A CA 1
ATOM 707 C C . SER A 1 92 ? -36.090 13.053 43.706 1.00 69.12 92 SER A C 1
ATOM 709 O O . SER A 1 92 ? -36.724 13.939 44.275 1.00 69.12 92 SER A O 1
ATOM 711 N N . GLN A 1 93 ? -35.720 11.941 44.339 1.00 64.94 93 GLN A N 1
ATOM 712 C CA . GLN A 1 93 ? -36.029 11.650 45.736 1.00 64.94 93 GLN A CA 1
ATOM 713 C C . GLN A 1 93 ? -35.193 12.519 46.691 1.00 64.94 93 GLN A C 1
ATOM 715 O O . GLN A 1 93 ? -35.705 12.981 47.711 1.00 64.94 93 GLN A O 1
ATOM 720 N N . SER A 1 94 ? -33.941 12.822 46.331 1.00 60.34 94 SER A N 1
ATOM 721 C CA . SER A 1 94 ? -33.108 13.797 47.045 1.00 60.34 94 SER A CA 1
ATOM 722 C C . SER A 1 94 ? -33.639 15.229 46.897 1.00 60.34 94 SER A C 1
ATOM 724 O O . SER A 1 94 ? -33.642 15.973 47.874 1.00 60.34 94 SER A O 1
ATOM 726 N N . ALA A 1 95 ? -34.135 15.617 45.717 1.00 58.03 95 ALA A N 1
ATOM 727 C CA . ALA A 1 95 ? -34.735 16.935 45.487 1.00 58.03 95 ALA A CA 1
ATOM 728 C C . ALA A 1 95 ? -36.074 17.112 46.230 1.00 58.03 95 ALA A C 1
ATOM 730 O O 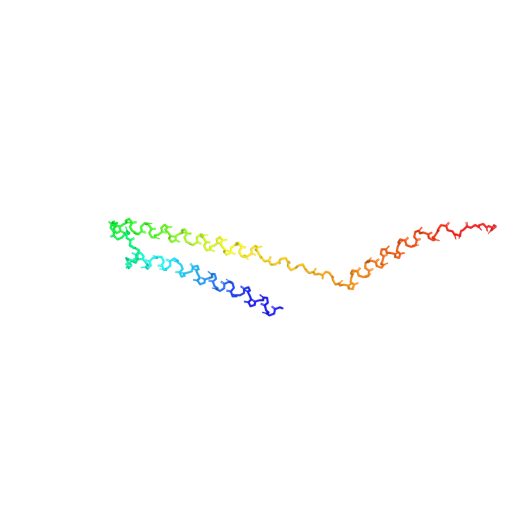. ALA A 1 95 ? -36.336 18.182 46.777 1.00 58.03 95 ALA A O 1
ATOM 731 N N . GLY A 1 96 ? -36.887 16.054 46.329 1.00 54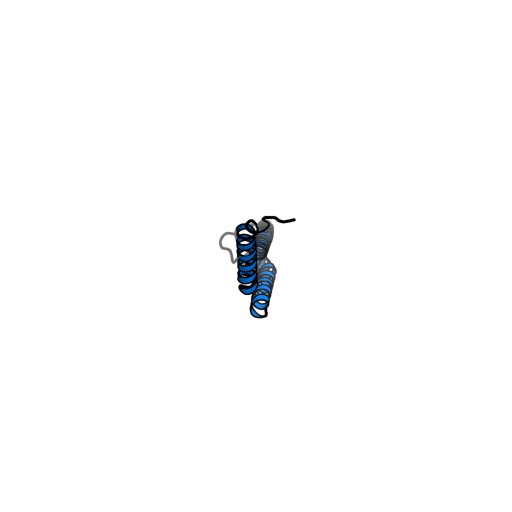.53 96 GLY A N 1
ATOM 732 C CA . GLY A 1 96 ? -38.127 16.060 47.113 1.00 54.53 96 GLY A CA 1
ATOM 733 C C . GLY A 1 96 ? -37.899 16.151 48.627 1.00 54.53 96 GLY A C 1
ATOM 734 O O . GLY A 1 96 ? -38.692 16.763 49.336 1.00 54.53 96 GLY A O 1
ATOM 735 N N . LYS A 1 97 ? -36.782 15.616 49.136 1.00 49.06 97 LYS A N 1
ATOM 736 C CA . LYS A 1 97 ? -36.471 15.621 50.578 1.00 49.06 97 LYS A CA 1
ATOM 737 C C . LYS A 1 97 ? -35.897 16.951 51.088 1.00 49.06 97 LYS A C 1
ATOM 739 O O . LYS A 1 97 ? -35.965 17.231 52.286 1.00 49.06 97 LYS A O 1
ATOM 744 N N . VAL A 1 98 ? -35.391 17.798 50.189 1.00 48.62 98 VAL A N 1
ATOM 745 C CA . VAL A 1 98 ? -34.978 19.177 50.514 1.00 48.62 98 VAL A CA 1
ATOM 746 C C . VAL A 1 98 ? -36.191 20.117 50.608 1.00 48.62 98 VAL A C 1
ATOM 748 O O . VAL A 1 98 ? -36.139 21.098 51.343 1.00 48.62 98 VAL A O 1
ATOM 751 N N . GLY A 1 99 ? -37.307 19.788 49.947 1.00 46.34 99 GLY A N 1
ATOM 752 C CA . GLY A 1 99 ? -38.541 20.581 49.995 1.00 46.34 99 GLY A CA 1
ATOM 753 C C . GLY A 1 99 ? -39.431 20.347 51.221 1.00 46.34 99 GLY A C 1
ATOM 754 O O . GLY A 1 99 ? -40.185 21.245 51.576 1.00 46.34 99 GLY A O 1
ATOM 755 N N . ASP A 1 100 ? -39.336 19.186 51.883 1.00 44.28 100 ASP A N 1
ATOM 756 C CA . ASP A 1 100 ? -40.300 18.787 52.930 1.00 44.28 100 ASP A CA 1
ATOM 757 C C . ASP A 1 100 ? -39.705 18.686 54.351 1.00 44.28 100 ASP A C 1
ATOM 759 O O . ASP A 1 100 ? -40.430 18.603 55.337 1.00 44.28 100 ASP A O 1
ATOM 763 N N . SER A 1 101 ? -38.377 18.766 54.522 1.00 40.44 101 SER A N 1
ATOM 764 C CA . SER A 1 101 ? -37.773 18.727 55.874 1.00 40.44 101 SER A CA 1
ATOM 765 C C . SER A 1 101 ? -37.726 20.082 56.597 1.00 40.44 101 SER A C 1
ATOM 767 O O . SER A 1 101 ? -37.256 20.156 57.730 1.00 40.44 101 SER A O 1
ATOM 769 N N . SER A 1 102 ? -38.253 21.153 55.993 1.00 44.88 102 SER A N 1
ATOM 770 C CA . SER A 1 102 ? -38.296 22.482 56.632 1.00 44.88 102 SER A CA 1
ATOM 771 C C . SER A 1 102 ? -39.573 22.750 57.438 1.00 44.88 102 SER A C 1
ATOM 773 O O . SER A 1 102 ? -39.740 23.850 57.963 1.00 44.88 102 SER A O 1
ATOM 775 N N . GLN A 1 103 ? -40.480 21.777 57.571 1.00 41.41 103 GLN A N 1
ATOM 776 C CA . GLN A 1 103 ? -41.780 22.017 58.191 1.00 41.41 103 GLN A CA 1
ATOM 777 C C . GLN A 1 103 ? -42.182 20.914 59.176 1.00 41.41 103 GLN A C 1
ATOM 779 O O . GLN A 1 103 ? -43.129 20.189 58.930 1.00 41.41 103 GLN A O 1
ATOM 784 N N . SER A 1 104 ? -41.484 20.799 60.311 1.00 41.41 104 SER A N 1
ATOM 785 C CA . SER A 1 104 ? -42.110 20.517 61.621 1.00 41.41 104 SER A CA 1
ATOM 786 C C . SER A 1 104 ? -41.045 20.260 62.691 1.00 41.41 104 SER A C 1
ATOM 788 O O . SER A 1 104 ? -40.736 19.122 63.019 1.00 41.41 104 SER A O 1
ATOM 790 N N . LEU A 1 105 ? -40.503 21.328 63.272 1.00 42.06 105 LEU A N 1
ATOM 791 C CA . LEU A 1 105 ? -40.017 21.308 64.655 1.00 42.06 105 LEU A CA 1
ATOM 792 C C . LEU A 1 105 ? -40.439 22.632 65.297 1.00 42.06 105 LEU A C 1
ATOM 794 O O . LEU A 1 105 ? -39.652 23.563 65.457 1.00 42.06 105 LEU A O 1
ATOM 798 N N . LYS A 1 106 ? -41.738 22.744 65.594 1.00 40.28 106 LYS A N 1
ATOM 799 C CA . LYS A 1 106 ? -42.301 23.836 66.391 1.00 40.28 106 LYS A CA 1
ATOM 800 C C . LYS A 1 106 ? -42.722 23.284 67.764 1.00 40.28 106 LYS A C 1
ATOM 802 O O . LYS A 1 106 ? -43.843 22.828 67.900 1.00 40.28 106 LYS A O 1
ATOM 807 N N . LYS A 1 107 ? -41.788 23.423 68.717 1.00 38.69 107 LYS A N 1
ATOM 808 C CA . LYS A 1 107 ? -41.939 23.862 70.126 1.00 38.69 107 LYS A CA 1
ATOM 809 C C . LYS A 1 107 ? -42.682 22.987 71.171 1.00 38.69 107 LYS A C 1
ATOM 811 O O . LYS A 1 107 ? -43.627 22.294 70.838 1.00 38.69 107 LYS A O 1
ATOM 816 N N . GLU A 1 108 ? -42.269 23.230 72.429 1.00 37.62 108 GLU A N 1
ATOM 817 C CA . GLU A 1 108 ? -42.754 22.810 73.774 1.00 37.62 108 GLU A CA 1
ATOM 818 C C . GLU A 1 108 ? -42.015 21.584 74.338 1.00 37.62 108 GLU A C 1
ATOM 820 O O . GLU A 1 108 ? -41.898 20.581 73.649 1.00 37.62 108 GLU A O 1
ATOM 825 N N . GLU A 1 109 ? -41.399 21.585 75.525 1.00 32.88 109 GLU A N 1
ATOM 826 C CA . GLU A 1 109 ? -41.370 22.445 76.727 1.00 32.88 109 GLU A CA 1
ATOM 827 C C . GLU A 1 109 ? -39.990 22.276 77.395 1.00 32.88 109 GLU A C 1
ATOM 829 O O . GLU A 1 109 ? -39.428 21.158 77.289 1.00 32.88 109 GLU A O 1
#

Radius of gyration: 32.25 Å; chains: 1; bounding box: 62×37×98 Å

Foldseek 3Di:
DVVVVVVVVVLVVVLVCQLVCVLVVLVVCLVVVVDPPCVVDDPVVSVVVSVVVSVVSNVVSVVVSVVVVVPPDCPVPPPPVVVVVVVVVVVVVVVVVVVPPVDDDDDDD

Sequence (109 aa):
MEVEMTGVIMKFFVTSMLMWIAPVAILYAFNHDLIPGVTQLSPHSLTLLSGFVAVISVNIVIAFYIYMAIKEPSDKHEPDPAFLAEAKASVSQSAGKVGDSSQSLKKEE

Organism: Salix viminalis (NCBI:txid40686)

Secondary structure (DSSP, 8-state):
-HHHHHHHHHHHHHHHHHHHHHHHHHHHHHHTT-STTTTTS-HHHHHHHHHHHHHHHHHHHHHHHHHHHHT---------HHHHHHHHHHHHHHHHHHHHTTS------

InterPro domains:
  IPR019013 Vacuolar ATPase assembly integral membrane protein Vma21 [MF_03058] (5-91)
  IPR019013 Vacuolar ATPase assembly integral membrane protein Vma21 [PF09446] (8-70)
  IPR019013 Vacuolar ATPase assembly integral membrane protein Vma21 [PTHR31792] (6-109)